Protein AF-A0AB35U7B0-F1 (afdb_monomer_lite)

Foldseek 3Di:
DDDQDPLQVCVVVQQFDALDDDDDDPPDQKDWGQGNRPRAIWIAGPVPNGTGGPPPPD

pLDDT: mean 72.96, std 13.5, range [39.34, 88.38]

Secondary structure (DSSP, 8-state):
--PPPTTSHHHHTT---BSS-PPPPTT-SEEEEEBTTT--EEEEETTT--EEETT---

Structure (mmCIF, N/CA/C/O backbone):
data_AF-A0AB35U7B0-F1
#
_entry.id   AF-A0AB35U7B0-F1
#
loop_
_atom_site.group_PDB
_atom_site.id
_atom_site.type_symbol
_atom_site.label_atom_id
_atom_site.label_alt_id
_atom_site.label_comp_id
_atom_site.label_asym_id
_atom_site.label_entity_id
_atom_site.label_seq_id
_atom_site.pdbx_PDB_ins_code
_atom_site.Cartn_x
_atom_site.Cartn_y
_atom_site.Cartn_z
_atom_site.occupancy
_atom_site.B_iso_or_equiv
_atom_site.auth_seq_id
_atom_site.auth_comp_id
_atom_site.auth_asym_id
_atom_site.auth_atom_id
_atom_site.pdbx_PDB_model_num
ATOM 1 N N . MET A 1 1 ? 12.606 1.390 -27.987 1.00 40.75 1 MET A N 1
ATOM 2 C CA . MET A 1 1 ? 13.226 1.649 -26.669 1.00 40.75 1 MET A CA 1
ATOM 3 C C . MET A 1 1 ? 12.141 2.214 -25.763 1.00 40.75 1 MET A C 1
ATOM 5 O O . MET A 1 1 ? 11.722 3.344 -25.973 1.00 40.75 1 MET A O 1
ATOM 9 N N . SER A 1 2 ? 11.585 1.408 -24.858 1.00 46.38 2 SER A N 1
ATOM 10 C CA . SER A 1 2 ? 10.493 1.843 -23.978 1.00 46.38 2 SER A CA 1
ATOM 11 C C . SER A 1 2 ? 11.056 2.761 -22.896 1.00 46.38 2 SER A C 1
ATOM 13 O O . SER A 1 2 ? 11.808 2.305 -22.039 1.00 46.38 2 SER A O 1
ATOM 15 N N . MET A 1 3 ? 10.736 4.056 -22.959 1.00 48.56 3 MET A N 1
ATOM 16 C CA . MET A 1 3 ? 11.070 5.014 -21.901 1.00 48.56 3 MET A CA 1
ATOM 17 C C . MET A 1 3 ? 10.533 4.488 -20.559 1.00 48.56 3 MET A C 1
ATOM 19 O O . MET A 1 3 ? 9.340 4.172 -20.485 1.00 48.56 3 MET A O 1
ATOM 23 N N . PRO A 1 4 ? 11.353 4.379 -19.497 1.00 51.44 4 PRO A N 1
ATOM 24 C CA . PRO A 1 4 ? 10.824 4.081 -18.177 1.00 51.44 4 PRO A CA 1
ATOM 25 C C . PRO A 1 4 ? 9.861 5.208 -17.813 1.00 51.44 4 PRO A 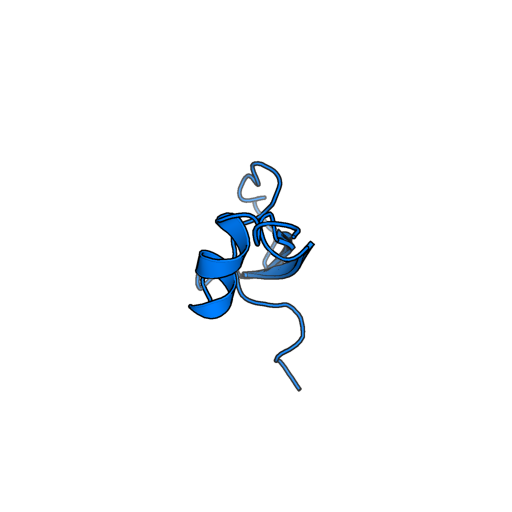C 1
ATOM 27 O O . PRO A 1 4 ? 10.228 6.383 -17.800 1.00 51.44 4 PRO A O 1
ATOM 30 N N . SER A 1 5 ? 8.593 4.850 -17.600 1.00 53.06 5 SER A N 1
ATOM 31 C CA . SER A 1 5 ? 7.567 5.805 -17.199 1.00 53.06 5 SER A CA 1
ATOM 32 C C . SER A 1 5 ? 8.095 6.598 -15.995 1.00 53.06 5 SER A C 1
ATOM 34 O O . SER A 1 5 ? 8.493 5.970 -15.014 1.00 53.06 5 SER A O 1
ATOM 36 N N . PRO A 1 6 ? 8.076 7.943 -16.008 1.00 52.53 6 PRO A N 1
ATOM 37 C CA . PRO A 1 6 ? 8.706 8.787 -14.981 1.00 52.53 6 PRO A CA 1
ATOM 38 C C . PRO A 1 6 ? 8.172 8.567 -13.550 1.00 52.53 6 PRO A C 1
ATOM 40 O O . PRO A 1 6 ? 8.674 9.150 -12.597 1.00 52.53 6 PRO A O 1
ATOM 43 N N . ARG A 1 7 ? 7.159 7.708 -13.378 1.00 53.84 7 ARG A N 1
ATOM 44 C CA . ARG A 1 7 ? 6.534 7.344 -12.100 1.00 53.84 7 ARG A CA 1
ATOM 45 C C . ARG A 1 7 ? 7.265 6.225 -11.346 1.00 53.84 7 ARG A C 1
ATOM 47 O O . ARG A 1 7 ? 6.934 5.980 -10.186 1.00 53.84 7 ARG A O 1
ATOM 54 N N . THR A 1 8 ? 8.209 5.522 -11.974 1.00 54.84 8 THR A N 1
ATOM 55 C CA . THR A 1 8 ? 9.027 4.500 -11.294 1.00 54.84 8 THR A CA 1
ATOM 56 C C . THR A 1 8 ? 10.137 5.124 -10.448 1.00 54.84 8 THR A C 1
ATOM 58 O O . THR A 1 8 ? 10.504 4.544 -9.430 1.00 54.84 8 THR A O 1
ATOM 61 N N . THR A 1 9 ? 10.595 6.333 -10.794 1.00 56.16 9 THR A N 1
ATOM 62 C CA . THR A 1 9 ? 11.645 7.072 -10.070 1.00 56.16 9 THR A CA 1
ATOM 63 C C . THR A 1 9 ? 11.243 7.435 -8.635 1.00 56.16 9 THR A C 1
ATOM 65 O O . THR A 1 9 ? 12.071 7.417 -7.730 1.00 56.16 9 THR A O 1
ATOM 68 N N . ASP A 1 10 ? 9.956 7.701 -8.385 1.00 62.84 10 ASP A N 1
ATOM 69 C CA . ASP A 1 10 ? 9.440 7.917 -7.022 1.00 62.84 10 ASP A CA 1
ATOM 70 C C . ASP A 1 10 ? 9.477 6.631 -6.174 1.00 62.84 10 ASP A C 1
ATOM 72 O O . ASP A 1 10 ? 9.644 6.669 -4.953 1.00 62.84 10 ASP A O 1
ATOM 76 N N . CYS A 1 11 ? 9.341 5.470 -6.819 1.00 71.75 11 CYS A N 1
ATOM 77 C CA . CYS A 1 11 ? 9.362 4.184 -6.129 1.00 71.75 11 CYS A CA 1
ATOM 78 C C . CYS A 1 11 ? 10.789 3.793 -5.719 1.00 71.75 11 CYS A C 1
ATOM 80 O O . CYS A 1 11 ? 10.968 3.237 -4.640 1.00 71.75 11 CYS A O 1
ATOM 82 N N . SER A 1 12 ? 11.804 4.124 -6.526 1.00 65.81 12 SER A N 1
ATOM 83 C CA . SER A 1 12 ? 13.213 3.853 -6.202 1.00 65.81 12 SER A CA 1
ATOM 84 C C . SER A 1 12 ? 13.738 4.679 -5.023 1.00 65.81 12 SER A C 1
ATOM 86 O O . SER A 1 12 ? 14.635 4.220 -4.326 1.00 65.81 12 SER A O 1
ATOM 88 N N . VAL A 1 13 ? 13.139 5.839 -4.727 1.00 69.12 13 VAL A N 1
ATOM 89 C CA . VAL A 1 13 ? 13.418 6.618 -3.500 1.00 69.12 13 VAL A CA 1
ATOM 90 C C . VAL A 1 13 ? 12.552 6.197 -2.298 1.00 69.12 13 VAL A C 1
ATOM 92 O O . VAL A 1 13 ? 12.504 6.891 -1.280 1.00 69.12 13 VAL A O 1
ATOM 95 N N . GLY A 1 14 ? 11.822 5.079 -2.403 1.00 71.38 14 GLY A N 1
ATOM 96 C CA . GLY A 1 14 ? 10.969 4.544 -1.337 1.00 71.38 14 GLY A CA 1
ATOM 97 C C . GLY A 1 14 ? 9.710 5.375 -1.053 1.00 71.38 14 GLY A C 1
ATOM 98 O O . GLY A 1 14 ? 9.113 5.258 0.024 1.00 71.38 14 GLY A O 1
ATOM 99 N N . ARG A 1 15 ? 9.294 6.249 -1.982 1.00 79.50 15 ARG A N 1
ATOM 100 C CA . ARG A 1 15 ? 8.062 7.042 -1.868 1.00 79.50 15 ARG A CA 1
ATOM 101 C C . ARG A 1 15 ? 6.950 6.401 -2.682 1.00 79.50 15 ARG A C 1
ATOM 103 O O . ARG A 1 15 ? 6.717 6.723 -3.844 1.00 79.50 15 ARG A O 1
ATOM 110 N N . HIS A 1 16 ? 6.202 5.520 -2.032 1.00 83.62 16 HIS A N 1
ATOM 111 C CA . HIS A 1 16 ? 5.043 4.901 -2.654 1.00 83.62 16 HIS A CA 1
ATOM 112 C C . HIS A 1 16 ? 3.772 5.696 -2.384 1.00 83.62 16 HIS A C 1
ATOM 114 O O . HIS A 1 16 ? 3.524 6.141 -1.268 1.00 83.62 16 HIS A O 1
ATOM 120 N N . LEU A 1 17 ? 2.942 5.845 -3.415 1.00 85.06 17 LEU A N 1
ATOM 121 C CA . LEU A 1 17 ? 1.642 6.503 -3.322 1.00 85.06 17 LEU A CA 1
ATOM 122 C C . LEU A 1 17 ? 0.550 5.603 -3.904 1.00 85.06 17 LEU A C 1
ATOM 124 O O . LEU A 1 17 ? 0.808 4.921 -4.904 1.00 85.06 17 LEU A O 1
ATOM 128 N N . PRO A 1 18 ? -0.658 5.599 -3.318 1.00 87.81 18 PRO A N 1
ATOM 129 C CA . PRO A 1 18 ? -1.756 4.769 -3.786 1.00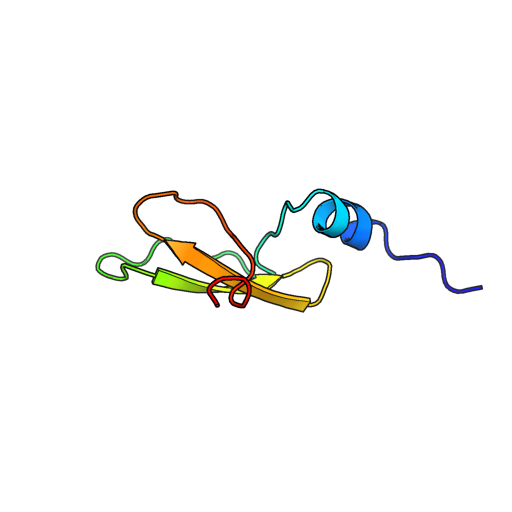 87.81 18 PRO A CA 1
ATOM 130 C C . PRO A 1 18 ? -2.219 5.215 -5.179 1.00 87.81 18 PRO A C 1
ATOM 132 O O . PRO A 1 18 ? -2.173 6.398 -5.525 1.00 87.81 18 PRO A O 1
ATOM 135 N N . ARG A 1 19 ? -2.665 4.252 -5.991 1.00 83.31 19 ARG A N 1
ATOM 136 C CA . ARG A 1 19 ? -3.214 4.495 -7.336 1.00 83.31 19 ARG A CA 1
ATOM 137 C C . ARG A 1 19 ? -4.534 5.261 -7.313 1.00 83.31 19 ARG A C 1
ATOM 139 O O . ARG A 1 19 ? -4.785 6.051 -8.217 1.00 83.31 19 ARG A O 1
ATOM 146 N N . SER A 1 20 ? -5.351 5.052 -6.290 1.00 79.50 20 SER A N 1
ATOM 147 C CA . SER A 1 20 ? -6.630 5.730 -6.083 1.00 79.50 20 SER A CA 1
ATOM 148 C C . SER A 1 20 ? -6.543 6.745 -4.940 1.00 79.50 20 SER A C 1
ATOM 150 O O . SER A 1 20 ? -5.669 6.671 -4.072 1.00 79.50 20 SER A O 1
ATOM 152 N N . ARG A 1 21 ? -7.470 7.713 -4.920 1.00 73.75 21 ARG A N 1
ATOM 153 C CA . ARG A 1 21 ? -7.662 8.585 -3.754 1.00 73.75 21 ARG A CA 1
ATOM 154 C C . ARG A 1 21 ? -8.215 7.743 -2.604 1.00 73.75 21 ARG A C 1
ATOM 156 O O . ARG A 1 21 ? -9.404 7.445 -2.575 1.00 73.75 21 ARG A O 1
ATOM 163 N N . HIS A 1 22 ? -7.355 7.375 -1.663 1.00 74.94 22 HIS A N 1
ATOM 164 C CA . HIS A 1 22 ? -7.779 6.756 -0.412 1.00 74.94 22 HIS A CA 1
ATOM 165 C C . HIS A 1 22 ? -8.204 7.839 0.580 1.00 74.94 22 HIS A C 1
ATOM 167 O O . HIS A 1 22 ? -7.440 8.765 0.855 1.00 74.94 22 HIS A O 1
ATOM 173 N N . ARG A 1 23 ? -9.423 7.719 1.112 1.00 73.25 23 ARG A N 1
ATOM 174 C CA . ARG A 1 23 ? -9.837 8.444 2.318 1.00 73.25 23 ARG A CA 1
ATOM 175 C C . ARG A 1 23 ? -9.432 7.630 3.538 1.00 73.25 23 ARG A C 1
ATOM 177 O O . ARG A 1 23 ? -9.478 6.401 3.494 1.00 73.25 23 ARG A O 1
ATOM 184 N N . ASP A 1 24 ? -9.039 8.313 4.606 1.00 71.31 24 ASP A N 1
ATOM 185 C CA . ASP A 1 24 ? -8.845 7.668 5.900 1.00 71.31 24 ASP A CA 1
ATOM 186 C C . ASP A 1 24 ? -10.196 7.111 6.365 1.00 71.31 24 ASP A C 1
ATOM 188 O O . ASP A 1 24 ? -11.186 7.839 6.446 1.00 71.31 24 ASP A O 1
ATOM 192 N N . VAL A 1 25 ? -10.257 5.797 6.577 1.00 72.62 25 VAL A N 1
ATOM 193 C CA . VAL A 1 25 ? -11.465 5.118 7.056 1.00 72.62 25 VAL A CA 1
ATOM 194 C C . VAL A 1 25 ? -11.394 5.099 8.575 1.00 72.62 25 VAL A C 1
ATOM 196 O O . VAL A 1 25 ? -10.476 4.504 9.140 1.00 72.62 25 VAL A O 1
ATOM 199 N N . ALA A 1 26 ? -12.343 5.763 9.235 1.00 69.75 26 ALA A N 1
ATOM 200 C CA . ALA A 1 26 ? -12.435 5.758 10.690 1.00 69.75 26 ALA A CA 1
ATOM 201 C C . ALA A 1 26 ? -12.544 4.309 11.203 1.00 69.75 26 ALA A C 1
ATOM 203 O O . ALA A 1 26 ? -13.377 3.542 10.729 1.00 69.75 26 ALA A O 1
ATOM 204 N N . GLY A 1 27 ? -11.661 3.925 12.129 1.00 72.12 27 GLY A N 1
ATOM 205 C CA . GLY A 1 27 ? -11.587 2.565 12.679 1.00 72.12 27 GLY A CA 1
ATOM 206 C C . GLY A 1 27 ? -10.684 1.586 11.916 1.00 72.12 27 GLY A C 1
ATOM 207 O O . GLY A 1 27 ? -10.364 0.528 12.450 1.00 72.12 27 GLY A O 1
ATOM 208 N N . ALA A 1 28 ? -10.198 1.925 10.716 1.00 73.88 28 ALA A N 1
ATOM 209 C CA . ALA A 1 28 ? -9.224 1.093 10.010 1.00 73.88 28 ALA A CA 1
ATOM 210 C C . ALA A 1 28 ? -7.796 1.428 10.471 1.00 73.88 28 ALA A C 1
ATOM 212 O O . ALA A 1 28 ? -7.219 2.442 10.077 1.00 73.88 28 ALA A O 1
ATOM 213 N N . SER A 1 29 ? -7.201 0.557 11.288 1.00 79.25 29 SER A N 1
ATOM 214 C CA . SER A 1 29 ? -5.819 0.714 11.770 1.00 79.25 29 SER A CA 1
ATOM 215 C C . SER A 1 29 ? -4.778 0.609 10.649 1.00 79.25 29 SER A C 1
ATOM 217 O O . SER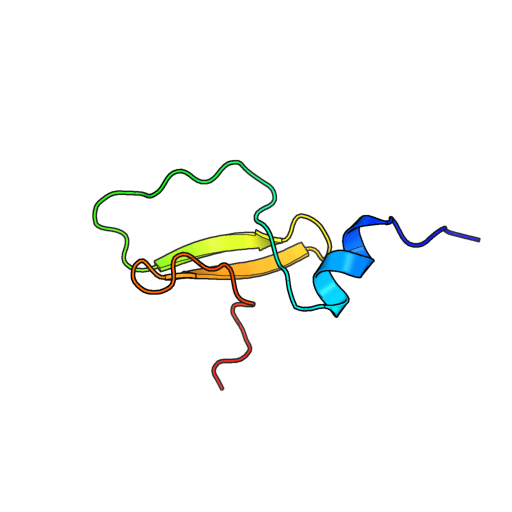 A 1 29 ? -3.704 1.214 10.734 1.00 79.25 29 SER A O 1
ATOM 219 N N . ILE A 1 30 ? -5.102 -0.133 9.585 1.00 83.81 30 ILE A N 1
ATOM 220 C CA . ILE A 1 30 ? -4.250 -0.357 8.417 1.00 83.81 30 ILE A CA 1
ATOM 221 C C . ILE A 1 30 ? -5.088 -0.229 7.145 1.00 83.81 30 ILE A C 1
ATOM 223 O O . ILE A 1 30 ? -6.110 -0.891 6.983 1.00 83.81 30 ILE A O 1
ATOM 227 N N . GLN A 1 31 ? -4.608 0.574 6.200 1.00 85.62 31 GLN A N 1
ATOM 228 C CA . GLN A 1 31 ? -5.152 0.679 4.851 1.00 85.62 31 GLN A CA 1
ATOM 229 C C . GLN A 1 31 ? -4.193 0.033 3.853 1.00 85.62 31 GLN A C 1
ATOM 231 O O . GLN A 1 31 ? -2.980 0.171 3.993 1.00 85.62 31 GLN A O 1
ATOM 236 N N . ARG A 1 32 ? -4.723 -0.652 2.834 1.00 86.56 32 ARG A N 1
ATOM 237 C CA . ARG A 1 32 ? -3.937 -1.283 1.759 1.00 86.56 32 ARG A CA 1
ATOM 238 C C . ARG A 1 32 ? -4.316 -0.699 0.403 1.00 86.56 32 ARG A C 1
ATOM 240 O O . ARG A 1 32 ? -5.486 -0.406 0.169 1.00 86.56 32 ARG A O 1
ATOM 247 N N . ALA A 1 33 ? -3.336 -0.545 -0.479 1.00 87.19 33 ALA A N 1
ATOM 248 C CA . ALA A 1 33 ? -3.525 -0.060 -1.843 1.00 87.19 33 ALA A CA 1
ATOM 249 C C . ALA A 1 33 ? -2.452 -0.625 -2.783 1.00 87.19 33 ALA A C 1
ATOM 251 O O . ALA A 1 33 ? -1.435 -1.146 -2.332 1.00 87.19 33 ALA A O 1
ATOM 252 N N . ALA A 1 34 ? -2.649 -0.482 -4.093 1.00 87.44 34 ALA A N 1
ATOM 253 C CA . ALA A 1 34 ? -1.588 -0.694 -5.076 1.00 87.44 34 ALA A CA 1
ATOM 254 C C . ALA A 1 34 ? -0.864 0.628 -5.362 1.00 87.44 34 ALA A C 1
ATOM 256 O O . ALA A 1 34 ? -1.503 1.677 -5.512 1.00 87.44 34 ALA A O 1
ATOM 257 N N . CYS A 1 35 ? 0.463 0.588 -5.461 1.00 87.00 35 CYS A N 1
ATOM 258 C CA . CYS A 1 35 ? 1.269 1.747 -5.804 1.00 87.00 35 CYS A CA 1
ATOM 259 C C . CYS A 1 35 ? 0.981 2.211 -7.236 1.00 87.00 35 CYS A C 1
ATOM 261 O O . CYS A 1 35 ? 0.985 1.416 -8.174 1.00 87.00 35 CYS A O 1
ATOM 263 N N . ARG A 1 36 ? 0.798 3.519 -7.428 1.00 85.12 36 ARG A N 1
ATOM 264 C CA . ARG A 1 36 ? 0.552 4.110 -8.753 1.00 85.12 36 ARG A CA 1
ATOM 265 C C . ARG A 1 36 ? 1.752 4.043 -9.706 1.00 85.12 36 ARG A C 1
ATOM 267 O O . ARG A 1 36 ? 1.562 4.220 -10.903 1.00 85.12 36 ARG A O 1
ATOM 274 N N . GLY A 1 37 ? 2.964 3.890 -9.166 1.00 82.31 37 GLY A N 1
ATOM 275 C CA . GLY A 1 37 ? 4.218 3.901 -9.924 1.00 82.31 37 GLY A CA 1
ATOM 276 C C . GLY A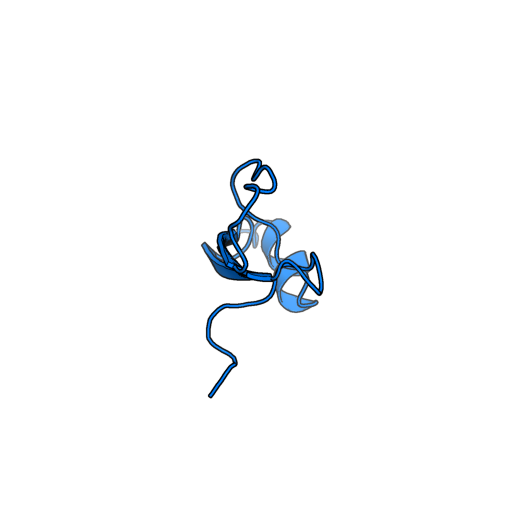 1 37 ? 4.688 2.500 -10.307 1.00 82.31 37 GLY A C 1
ATOM 277 O O . GLY A 1 37 ? 4.827 2.209 -11.488 1.00 82.31 37 GLY A O 1
ATOM 278 N N . CYS A 1 38 ? 4.893 1.628 -9.314 1.00 81.81 38 CYS A N 1
ATOM 279 C CA . CYS A 1 38 ? 5.425 0.275 -9.518 1.00 81.81 38 CYS A CA 1
ATOM 280 C C . CYS A 1 38 ? 4.386 -0.853 -9.404 1.00 81.81 38 CYS A C 1
ATOM 282 O O . CYS A 1 38 ? 4.729 -2.010 -9.612 1.00 81.81 38 CYS A O 1
ATOM 284 N N . GLY A 1 39 ? 3.139 -0.560 -9.023 1.00 82.75 39 GLY A N 1
ATOM 285 C CA . GLY A 1 39 ? 2.103 -1.581 -8.818 1.00 82.75 39 GLY A CA 1
ATOM 286 C C . GLY A 1 39 ? 2.230 -2.397 -7.526 1.00 82.75 39 GLY A C 1
ATOM 287 O O . GLY A 1 39 ? 1.299 -3.128 -7.198 1.00 82.75 39 GLY A O 1
ATOM 288 N N . ALA A 1 40 ? 3.316 -2.242 -6.759 1.00 83.88 40 ALA A N 1
ATOM 289 C CA . ALA A 1 40 ? 3.517 -2.963 -5.502 1.00 83.88 40 ALA A CA 1
ATOM 290 C C . ALA A 1 40 ? 2.386 -2.706 -4.496 1.00 83.88 40 ALA A C 1
ATOM 292 O O . ALA A 1 40 ? 1.855 -1.594 -4.407 1.00 83.88 40 ALA A O 1
ATOM 293 N N . THR A 1 41 ? 2.051 -3.719 -3.698 1.00 87.12 41 THR A N 1
ATOM 294 C CA . THR A 1 41 ? 1.118 -3.561 -2.581 1.00 87.12 41 THR A CA 1
ATOM 295 C C . THR A 1 41 ? 1.749 -2.678 -1.517 1.00 87.12 41 THR A C 1
ATOM 297 O O . THR A 1 41 ? 2.870 -2.918 -1.076 1.00 87.12 41 THR A O 1
ATOM 300 N N . ILE A 1 42 ? 1.024 -1.650 -1.095 1.00 88.38 42 ILE A N 1
ATOM 301 C CA . ILE A 1 42 ? 1.461 -0.688 -0.091 1.00 88.38 42 ILE A CA 1
ATOM 302 C C . ILE A 1 42 ? 0.441 -0.605 1.040 1.00 88.38 42 ILE A C 1
ATOM 304 O O . ILE A 1 42 ? -0.765 -0.737 0.825 1.00 88.38 42 ILE A O 1
ATOM 308 N N . THR A 1 43 ? 0.932 -0.375 2.247 1.00 87.06 43 THR A N 1
ATOM 309 C CA . THR A 1 43 ? 0.161 -0.229 3.476 1.00 87.06 43 THR A CA 1
ATOM 310 C C . THR A 1 43 ? 0.363 1.155 4.070 1.00 87.06 43 THR A C 1
ATOM 312 O O . THR A 1 43 ? 1.465 1.695 4.057 1.00 87.06 43 THR A O 1
ATOM 315 N N . LYS A 1 44 ? -0.704 1.733 4.617 1.00 86.50 44 LYS A N 1
ATOM 316 C CA . LYS A 1 44 ? -0.664 2.934 5.453 1.00 86.50 44 LYS A CA 1
ATOM 317 C C . LYS A 1 44 ? -1.217 2.570 6.818 1.00 86.50 44 LYS A C 1
ATOM 319 O O . LYS A 1 44 ? -2.346 2.095 6.907 1.00 86.50 44 LYS A O 1
ATOM 324 N N . SER A 1 45 ? -0.434 2.782 7.869 1.00 81.94 45 SER A N 1
ATOM 325 C CA . SER A 1 45 ? -0.935 2.657 9.237 1.00 81.94 45 SER A CA 1
ATOM 326 C C . SER A 1 45 ? -1.541 3.977 9.707 1.00 81.94 45 SER A C 1
ATOM 328 O O . SER A 1 45 ? -1.115 5.060 9.289 1.00 81.94 45 SER A O 1
ATOM 330 N N . ALA A 1 46 ? -2.516 3.890 10.611 1.00 75.75 46 ALA A N 1
ATOM 331 C CA . ALA A 1 46 ? -3.111 5.060 11.254 1.00 75.75 46 ALA A CA 1
ATOM 332 C C . ALA A 1 46 ? -2.074 5.897 12.034 1.00 75.75 46 ALA A C 1
ATOM 334 O O . ALA A 1 46 ? -2.223 7.111 12.141 1.00 75.75 46 ALA A O 1
ATOM 335 N N . LEU A 1 47 ? -0.997 5.263 12.517 1.00 76.50 47 LEU A N 1
ATOM 336 C CA . LEU A 1 47 ? 0.060 5.902 13.307 1.00 76.50 47 LEU A CA 1
ATOM 337 C C . LEU A 1 47 ? 1.021 6.743 12.456 1.00 76.50 47 LEU A C 1
ATOM 339 O O . LEU A 1 47 ? 1.273 7.903 12.766 1.00 76.50 47 LEU A O 1
ATOM 343 N N . SER A 1 48 ? 1.568 6.176 11.374 1.00 75.69 48 SER A N 1
ATOM 344 C CA . SER A 1 48 ? 2.582 6.868 10.563 1.00 75.69 48 SER A CA 1
ATOM 345 C C . SER A 1 48 ? 1.968 7.771 9.498 1.00 75.69 48 SER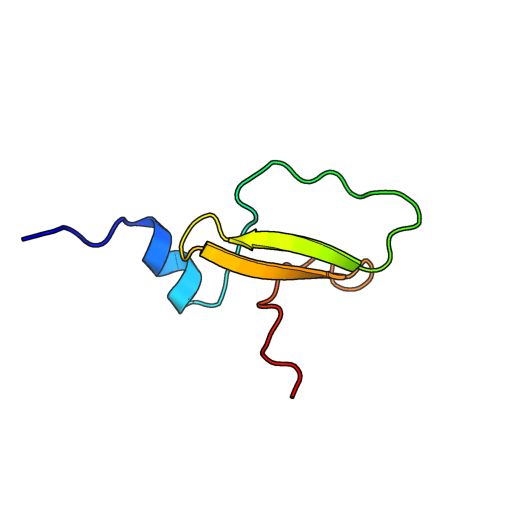 A C 1
ATOM 347 O O . SER A 1 48 ? 2.633 8.673 8.989 1.00 75.69 48 SER A O 1
ATOM 349 N N . ARG A 1 49 ? 0.716 7.490 9.102 1.00 74.94 49 ARG A N 1
ATOM 350 C CA . ARG A 1 49 ? 0.035 8.069 7.933 1.00 74.94 49 ARG A CA 1
ATOM 351 C C . ARG A 1 49 ? 0.864 8.003 6.638 1.00 74.94 49 ARG A C 1
ATOM 353 O O . ARG A 1 49 ? 0.515 8.650 5.650 1.00 74.94 49 ARG A O 1
ATOM 360 N N . ARG A 1 50 ? 1.927 7.196 6.611 1.00 80.12 50 ARG A N 1
ATOM 361 C CA . ARG A 1 50 ? 2.836 7.025 5.481 1.00 80.12 50 ARG A CA 1
ATOM 362 C C . ARG A 1 50 ? 2.527 5.710 4.783 1.00 80.12 50 ARG A C 1
ATOM 364 O O . ARG A 1 50 ? 2.318 4.694 5.437 1.00 80.12 50 ARG A O 1
ATOM 371 N N . TRP A 1 51 ? 2.530 5.743 3.456 1.00 83.81 51 TRP A N 1
ATOM 372 C CA . TRP A 1 51 ? 2.446 4.546 2.630 1.00 83.81 51 TRP A CA 1
ATOM 373 C C . TRP A 1 51 ? 3.823 3.880 2.523 1.00 83.81 51 TRP A C 1
ATOM 375 O O . TRP A 1 51 ? 4.795 4.523 2.122 1.00 83.81 51 TRP A O 1
ATOM 385 N N . ILE A 1 52 ? 3.899 2.600 2.879 1.00 82.31 52 ILE A N 1
ATOM 386 C CA . ILE A 1 52 ? 5.100 1.752 2.819 1.00 82.31 52 ILE A CA 1
ATOM 387 C C . ILE A 1 52 ? 4.792 0.469 2.042 1.00 82.31 52 ILE A C 1
ATOM 389 O O . ILE A 1 52 ? 3.627 0.114 1.909 1.00 82.31 52 ILE A O 1
ATOM 393 N N . ILE A 1 53 ? 5.795 -0.234 1.509 1.00 82.94 53 ILE A N 1
ATOM 394 C CA . ILE A 1 53 ? 5.563 -1.510 0.810 1.00 82.94 53 ILE A CA 1
ATOM 395 C C . ILE A 1 53 ? 5.094 -2.570 1.815 1.00 82.94 53 ILE A C 1
ATOM 397 O O . ILE A 1 53 ? 5.742 -2.825 2.830 1.00 82.94 53 ILE A O 1
ATOM 401 N N . SER A 1 54 ? 3.978 -3.216 1.496 1.00 71.56 54 SER A N 1
ATOM 402 C CA . SER A 1 54 ? 3.419 -4.331 2.249 1.00 71.56 54 SER A CA 1
ATOM 403 C C . SER A 1 54 ? 4.168 -5.603 1.849 1.00 71.56 54 SER A C 1
ATOM 405 O O . SER A 1 54 ? 3.776 -6.284 0.909 1.00 71.56 54 SER A O 1
ATOM 407 N N . GLY A 1 55 ? 5.295 -5.870 2.507 1.00 63.44 55 GLY A N 1
ATOM 408 C CA . GLY A 1 55 ? 6.164 -7.008 2.178 1.00 63.44 55 GLY A CA 1
ATOM 409 C C . GLY A 1 55 ? 7.601 -6.908 2.694 1.00 63.44 55 GLY A C 1
ATOM 410 O O . GLY A 1 55 ? 8.335 -7.877 2.591 1.00 63.44 55 GLY A O 1
ATOM 411 N N . MET A 1 56 ? 8.003 -5.772 3.279 1.00 55.81 56 MET A N 1
ATOM 412 C CA . MET A 1 56 ? 9.290 -5.630 3.987 1.00 55.81 56 MET A CA 1
ATOM 413 C C . MET A 1 56 ? 9.153 -5.764 5.514 1.00 55.81 56 MET A C 1
ATOM 415 O O . MET A 1 56 ? 9.934 -5.189 6.263 1.00 55.81 56 MET A O 1
ATOM 419 N N . LEU A 1 57 ? 8.120 -6.461 5.984 1.00 47.03 57 LEU A N 1
ATOM 420 C CA . LEU A 1 57 ? 8.013 -6.911 7.373 1.00 47.03 57 LEU A CA 1
ATOM 421 C C . LEU A 1 57 ? 8.130 -8.434 7.329 1.00 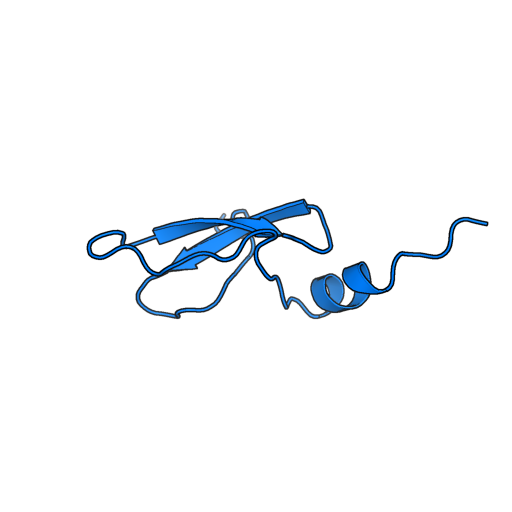47.03 57 LEU A C 1
ATOM 423 O O . LEU A 1 57 ? 7.118 -9.132 7.299 1.00 47.03 57 LEU A O 1
ATOM 427 N N . GLY A 1 58 ? 9.368 -8.894 7.166 1.00 39.34 58 GLY A N 1
ATOM 428 C CA . GLY A 1 58 ? 9.796 -10.260 7.450 1.00 39.34 58 GLY A CA 1
ATOM 429 C C . GLY A 1 58 ? 10.497 -10.274 8.795 1.00 39.34 58 GLY A C 1
ATOM 430 O O . GLY A 1 58 ? 11.179 -9.263 9.084 1.00 39.34 58 GLY A O 1
#

Radius of gyration: 12.44 Å; chains: 1; bounding box: 26×19×40 Å

Sequence (58 aa):
MSMPSPRTTDCSVGRHLPRSRHRDVAGASIQRAACRGCGATITKSALSRRWIISGMLG